Protein AF-A0A8T7I546-F1 (afdb_monomer_lite)

pLDDT: mean 81.94, std 11.46, range [42.44, 93.69]

Sequence (121 aa):
MAKPNKNVKNTVTWAQAFRDIILKAMDRGQLLPVLLFLICLALIWKMPDEKVYDFGVMILNGFKNLSLLGWGIAVLVCVLWAGHARTMRRNHSFEYQRIGGEKSKLQREQAKVPLGSSDTY

Structure (mmCIF, N/CA/C/O backbone):
data_AF-A0A8T7I546-F1
#
_entry.id   AF-A0A8T7I546-F1
#
loop_
_atom_site.group_PDB
_atom_site.id
_atom_site.type_symbol
_atom_site.label_atom_id
_atom_site.label_alt_id
_atom_site.label_comp_id
_atom_site.label_asym_id
_atom_site.label_entity_id
_atom_site.label_seq_id
_atom_site.pdbx_PDB_ins_code
_atom_site.Cartn_x
_atom_site.Cartn_y
_atom_site.Cartn_z
_atom_site.occupancy
_atom_site.B_iso_or_equiv
_atom_site.auth_seq_id
_atom_site.auth_comp_id
_atom_site.auth_asym_id
_atom_site.auth_atom_id
_atom_site.pdbx_PDB_model_num
ATOM 1 N N . MET A 1 1 ? -20.880 -17.608 -37.860 1.00 47.28 1 MET A N 1
ATOM 2 C CA . MET A 1 1 ? -20.082 -16.974 -36.786 1.00 47.28 1 MET A CA 1
ATOM 3 C C . MET A 1 1 ? -21.025 -16.156 -35.913 1.00 47.28 1 MET A C 1
ATOM 5 O O . MET A 1 1 ? -21.512 -15.126 -36.363 1.00 47.28 1 MET A O 1
ATOM 9 N N . ALA A 1 2 ? -21.391 -16.660 -34.733 1.00 46.16 2 ALA A N 1
ATOM 10 C CA . ALA A 1 2 ? -22.320 -15.970 -33.837 1.00 46.16 2 ALA A CA 1
ATOM 11 C C . ALA A 1 2 ? -21.610 -14.787 -33.155 1.00 46.16 2 ALA A C 1
ATOM 13 O O . ALA A 1 2 ? -20.539 -14.955 -32.576 1.00 46.16 2 ALA A O 1
ATOM 14 N N . LYS A 1 3 ? -22.190 -13.584 -33.257 1.00 54.00 3 LYS A N 1
ATOM 15 C CA . LYS A 1 3 ? -21.693 -12.373 -32.586 1.00 54.00 3 LYS A CA 1
ATOM 16 C C . LYS A 1 3 ? -21.877 -12.524 -31.065 1.00 54.00 3 LYS A C 1
ATOM 18 O O . LYS A 1 3 ? -22.973 -12.900 -30.649 1.00 54.00 3 LYS A O 1
ATOM 23 N N . PRO A 1 4 ? -20.866 -12.222 -30.230 1.00 55.09 4 PRO A N 1
ATOM 24 C CA . PRO A 1 4 ? -21.015 -12.311 -28.782 1.00 55.09 4 PRO A CA 1
ATOM 25 C C . PRO A 1 4 ? -22.024 -11.266 -28.285 1.00 55.09 4 PRO A C 1
ATOM 27 O O . PRO A 1 4 ? -21.923 -10.076 -28.589 1.00 55.09 4 PRO A O 1
ATOM 30 N N . ASN A 1 5 ? -23.025 -11.738 -27.541 1.00 53.91 5 ASN A N 1
ATOM 31 C CA . ASN A 1 5 ? -24.113 -10.943 -26.982 1.00 53.91 5 ASN A CA 1
ATOM 32 C C . ASN A 1 5 ? -23.590 -10.030 -25.855 1.00 53.91 5 ASN A C 1
ATOM 34 O O . ASN A 1 5 ? -23.029 -10.503 -24.869 1.00 53.91 5 ASN A O 1
ATOM 38 N N . LYS A 1 6 ? -23.771 -8.714 -26.003 1.00 58.03 6 LYS A N 1
ATOM 39 C CA . LYS A 1 6 ? -23.139 -7.661 -25.184 1.00 58.03 6 LYS A CA 1
ATOM 40 C C . LYS A 1 6 ? -23.859 -7.354 -23.856 1.00 58.03 6 LYS A C 1
ATOM 42 O O . LYS A 1 6 ? -23.608 -6.307 -23.275 1.00 58.03 6 LYS A O 1
ATOM 47 N N . ASN A 1 7 ? -24.745 -8.233 -23.379 1.00 55.44 7 ASN A N 1
ATOM 48 C CA . ASN A 1 7 ? -25.605 -7.979 -22.211 1.00 55.44 7 ASN A CA 1
ATOM 49 C C . ASN A 1 7 ? -25.713 -9.165 -21.238 1.00 55.44 7 ASN A C 1
ATOM 51 O O . ASN A 1 7 ? -26.785 -9.438 -20.702 1.00 55.44 7 ASN A O 1
ATOM 55 N N . VAL A 1 8 ? -24.615 -9.868 -20.955 1.00 60.53 8 VAL A N 1
ATOM 56 C CA . VAL A 1 8 ? -24.574 -10.713 -19.753 1.00 60.53 8 VAL A CA 1
ATOM 57 C C . VAL A 1 8 ? -24.174 -9.809 -18.592 1.00 60.53 8 VAL A C 1
ATOM 59 O O . VAL A 1 8 ? -22.996 -9.504 -18.404 1.00 60.53 8 VAL A O 1
ATOM 62 N N . LYS A 1 9 ? -25.162 -9.320 -17.831 1.00 58.44 9 LYS A N 1
ATOM 63 C CA . LYS A 1 9 ? -24.909 -8.760 -16.499 1.00 58.44 9 LYS A CA 1
ATOM 64 C C . LYS A 1 9 ? -24.339 -9.901 -15.660 1.00 58.44 9 LYS A C 1
ATOM 66 O O . LYS A 1 9 ? -25.097 -10.691 -15.111 1.00 58.44 9 LYS A O 1
ATOM 71 N N . ASN A 1 10 ? -23.015 -10.020 -15.610 1.00 63.41 10 ASN A N 1
ATOM 72 C CA . ASN A 1 10 ? -22.348 -10.919 -14.681 1.00 63.41 10 ASN A CA 1
ATOM 73 C C . ASN A 1 10 ? -22.686 -10.431 -13.272 1.00 63.41 10 ASN A C 1
ATOM 75 O O . ASN A 1 10 ? -22.083 -9.484 -12.771 1.00 63.41 10 ASN A O 1
ATOM 79 N N . THR A 1 11 ? -23.705 -11.025 -12.659 1.00 67.75 11 THR A N 1
ATOM 80 C CA . THR A 1 11 ? -24.011 -10.827 -11.247 1.00 67.75 11 THR A CA 1
ATOM 81 C C . THR A 1 11 ? -22.876 -11.468 -10.468 1.00 67.75 11 THR A C 1
ATOM 83 O O . THR A 1 11 ? -22.848 -12.684 -10.285 1.00 67.75 11 THR A O 1
ATOM 86 N N . VAL A 1 12 ? -21.891 -10.656 -10.094 1.00 74.06 12 VAL A N 1
ATOM 87 C CA . VAL A 1 12 ? -20.754 -11.115 -9.301 1.00 74.06 12 VAL A CA 1
ATOM 88 C C . VAL A 1 12 ? -21.293 -11.527 -7.940 1.00 74.06 12 VAL A C 1
ATOM 90 O O . VAL A 1 12 ? 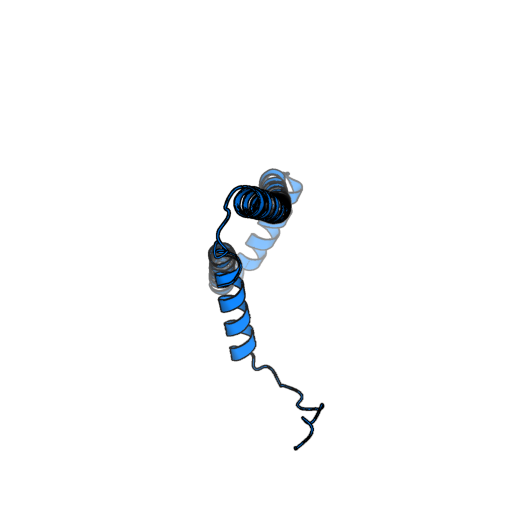-21.908 -10.724 -7.238 1.00 74.06 12 VAL A O 1
ATOM 93 N N . THR A 1 13 ? -21.105 -12.791 -7.574 1.00 88.50 13 THR A N 1
ATOM 94 C CA . THR A 1 13 ? -21.484 -13.261 -6.240 1.00 88.50 13 THR A CA 1
ATOM 95 C C . THR A 1 13 ? -20.472 -12.764 -5.207 1.00 88.50 13 THR A C 1
ATOM 97 O O . THR A 1 13 ? -19.302 -12.543 -5.522 1.00 88.50 13 THR A O 1
ATOM 100 N N . TRP A 1 14 ? -20.884 -12.628 -3.944 1.00 86.56 14 TRP A N 1
ATOM 101 C CA . TRP A 1 14 ? -19.968 -12.262 -2.852 1.00 86.56 14 TRP A CA 1
ATOM 102 C C . TRP A 1 14 ? -18.758 -13.202 -2.754 1.00 86.56 14 TRP A C 1
ATOM 104 O O . TRP A 1 14 ? -17.639 -12.756 -2.511 1.00 86.56 14 TRP A O 1
ATOM 114 N N . ALA A 1 15 ? -18.966 -14.493 -3.026 1.00 86.94 15 ALA A N 1
ATOM 115 C CA . ALA A 1 15 ? -17.896 -15.484 -3.070 1.00 86.94 15 ALA A CA 1
ATOM 116 C C . ALA A 1 15 ? -16.899 -15.224 -4.214 1.00 86.94 15 ALA A C 1
ATOM 118 O O . ALA A 1 15 ? -15.691 -15.355 -4.018 1.00 86.94 15 ALA A O 1
ATOM 119 N N . GLN A 1 16 ? -17.385 -14.821 -5.394 1.00 86.94 16 GLN A N 1
ATOM 120 C CA . GLN A 1 16 ? -16.528 -14.437 -6.520 1.00 86.94 16 GLN A CA 1
ATOM 121 C C . GLN A 1 16 ? -15.734 -13.166 -6.209 1.00 86.94 16 GLN A C 1
ATOM 123 O O . GLN A 1 16 ? -14.524 -13.151 -6.407 1.00 86.94 16 GLN A O 1
ATOM 128 N N . ALA A 1 17 ? -16.375 -12.146 -5.632 1.00 86.81 17 ALA A N 1
ATOM 129 C CA . ALA A 1 17 ? -15.697 -10.910 -5.247 1.00 86.81 17 ALA A CA 1
ATOM 130 C C . ALA A 1 17 ? -14.574 -11.162 -4.224 1.00 86.81 17 ALA A C 1
ATOM 132 O O . ALA A 1 17 ? -13.467 -10.648 -4.375 1.00 86.81 17 ALA A O 1
ATOM 133 N N . PHE A 1 18 ? -14.826 -11.995 -3.210 1.00 88.00 18 PHE A N 1
ATOM 134 C CA . PHE A 1 18 ? -13.819 -12.347 -2.208 1.00 88.00 18 PHE A CA 1
ATOM 135 C C . PHE A 1 18 ? -12.642 -13.124 -2.811 1.00 88.00 18 PHE A C 1
ATOM 137 O O . PHE A 1 18 ? -11.482 -12.793 -2.556 1.00 88.00 18 PHE A O 1
ATOM 144 N N . ARG A 1 19 ? -12.931 -14.121 -3.660 1.00 88.31 19 ARG A N 1
ATOM 145 C CA . ARG A 1 19 ? -11.904 -14.866 -4.399 1.00 88.31 19 ARG A CA 1
ATOM 146 C C . ARG A 1 19 ? -11.033 -13.922 -5.222 1.00 88.31 19 ARG A C 1
ATOM 148 O O . ARG A 1 19 ? -9.810 -14.016 -5.151 1.00 88.31 19 ARG A O 1
ATOM 155 N N . ASP A 1 20 ? -11.650 -13.013 -5.969 1.00 88.06 20 ASP A N 1
ATOM 156 C CA . ASP A 1 20 ? -10.934 -12.081 -6.835 1.00 88.06 20 ASP A CA 1
ATOM 157 C C . ASP A 1 20 ? -10.042 -11.135 -6.027 1.00 88.06 20 ASP A C 1
ATOM 159 O O . ASP A 1 20 ? -8.909 -10.883 -6.431 1.00 88.06 20 ASP A O 1
ATOM 163 N N . ILE A 1 21 ? -10.495 -10.663 -4.860 1.00 86.56 21 ILE A N 1
ATOM 164 C CA . ILE A 1 21 ? -9.681 -9.841 -3.953 1.00 86.56 21 ILE A CA 1
ATOM 165 C C . ILE A 1 21 ? -8.446 -10.613 -3.478 1.00 86.56 21 ILE A C 1
ATOM 167 O O . ILE A 1 21 ? -7.341 -10.073 -3.544 1.00 86.56 21 ILE A O 1
ATOM 171 N N . ILE A 1 22 ? -8.604 -11.868 -3.042 1.00 88.56 22 ILE A N 1
ATOM 172 C CA . ILE A 1 22 ? -7.476 -12.689 -2.576 1.00 88.56 22 ILE A CA 1
ATOM 173 C C . ILE A 1 22 ? -6.496 -12.975 -3.711 1.00 88.56 22 ILE A C 1
ATOM 175 O O . ILE A 1 22 ? -5.292 -12.786 -3.533 1.00 88.56 22 ILE A O 1
ATOM 179 N N . LEU A 1 23 ? -6.990 -13.391 -4.880 1.00 88.56 23 LEU A N 1
ATOM 180 C CA . LEU A 1 23 ? -6.139 -13.660 -6.039 1.00 88.56 23 LEU A CA 1
ATOM 181 C C . LEU A 1 23 ? -5.373 -12.400 -6.455 1.00 88.56 23 LEU A C 1
ATOM 183 O O . LEU A 1 23 ? -4.152 -12.430 -6.578 1.00 88.56 23 LEU A O 1
ATOM 187 N N . LYS A 1 24 ? -6.057 -11.253 -6.550 1.00 87.19 24 LYS A N 1
ATOM 188 C CA . LYS A 1 24 ? -5.419 -9.970 -6.881 1.00 87.19 24 LYS A CA 1
ATOM 189 C C . LYS A 1 24 ? -4.385 -9.551 -5.839 1.00 87.19 24 LYS A C 1
ATOM 191 O O . LYS A 1 24 ? -3.356 -8.978 -6.198 1.00 87.19 24 LYS A O 1
ATOM 196 N N . ALA A 1 25 ? -4.670 -9.779 -4.558 1.00 85.06 25 ALA A N 1
ATOM 197 C CA . ALA A 1 25 ? -3.753 -9.465 -3.471 1.00 85.06 25 ALA A CA 1
ATOM 198 C C . ALA A 1 25 ? -2.506 -10.352 -3.532 1.00 85.06 25 ALA A C 1
ATOM 200 O O . ALA A 1 25 ? -1.401 -9.857 -3.325 1.00 85.06 25 ALA A O 1
ATOM 201 N N . MET A 1 26 ? -2.660 -11.629 -3.876 1.00 85.56 26 MET A N 1
ATOM 202 C CA . MET A 1 26 ? -1.552 -12.563 -4.056 1.00 85.56 26 MET A CA 1
ATOM 203 C C . MET A 1 26 ? -0.677 -12.182 -5.257 1.00 85.56 26 MET A C 1
ATOM 205 O O . MET A 1 26 ? 0.525 -11.999 -5.080 1.00 85.56 26 MET A O 1
ATOM 209 N N . ASP A 1 27 ? -1.276 -11.913 -6.423 1.00 84.19 27 ASP A N 1
ATOM 210 C CA . ASP A 1 27 ? -0.557 -11.479 -7.635 1.00 84.19 27 ASP A CA 1
ATOM 211 C C . ASP A 1 27 ? 0.248 -10.188 -7.420 1.00 84.19 27 ASP A C 1
ATOM 213 O O . ASP A 1 27 ? 1.280 -9.953 -8.048 1.00 84.19 27 ASP A O 1
ATOM 217 N N . ARG A 1 28 ? -0.233 -9.310 -6.532 1.00 79.31 28 ARG A N 1
ATOM 218 C CA . ARG A 1 28 ? 0.409 -8.025 -6.218 1.00 79.31 28 ARG A CA 1
ATOM 219 C C . ARG A 1 28 ? 1.356 -8.078 -5.020 1.00 79.31 28 ARG A C 1
ATOM 221 O O . ARG A 1 28 ? 1.940 -7.044 -4.694 1.00 79.31 28 ARG A O 1
ATOM 228 N N . GLY A 1 29 ? 1.493 -9.225 -4.351 1.00 81.38 29 GLY A N 1
ATOM 229 C CA . GLY A 1 29 ? 2.267 -9.351 -3.109 1.00 81.38 29 GLY A CA 1
ATOM 230 C C . GLY A 1 29 ? 1.665 -8.586 -1.919 1.00 81.38 29 GLY A C 1
ATOM 231 O O . GLY A 1 29 ? 2.365 -8.259 -0.968 1.00 81.38 29 GLY A O 1
ATOM 232 N N . GLN A 1 30 ? 0.370 -8.273 -1.971 1.00 86.00 30 GLN A N 1
ATOM 233 C CA . GLN A 1 30 ? -0.399 -7.559 -0.943 1.00 86.00 30 GLN A CA 1
ATOM 234 C C . GLN A 1 30 ? -1.160 -8.507 0.000 1.00 86.00 30 GLN A C 1
ATOM 236 O O . GLN A 1 30 ? -1.983 -8.055 0.794 1.00 86.00 30 GLN A O 1
ATOM 241 N N . LEU A 1 31 ? -0.885 -9.814 -0.061 1.00 87.00 31 LEU A N 1
ATOM 242 C CA . LEU A 1 31 ? -1.570 -10.820 0.751 1.00 87.00 31 LEU A CA 1
ATOM 243 C C . LEU A 1 31 ? -1.391 -10.580 2.259 1.00 87.00 31 LEU A C 1
ATOM 245 O O . LEU A 1 31 ? -2.359 -10.666 3.007 1.00 87.00 31 LEU A O 1
ATOM 249 N N . LEU A 1 32 ? -0.177 -10.230 2.698 1.00 85.56 32 LEU A N 1
ATOM 250 C CA . LEU A 1 32 ? 0.127 -9.979 4.113 1.00 85.56 32 LEU A CA 1
ATOM 251 C C . LEU A 1 32 ? -0.682 -8.800 4.696 1.00 85.56 32 LEU A C 1
ATOM 253 O O . LEU A 1 32 ? -1.334 -8.998 5.720 1.00 85.56 32 LEU A O 1
ATOM 257 N N . PRO A 1 33 ? -0.729 -7.610 4.057 1.00 85.69 33 PRO A N 1
ATOM 258 C CA . PRO A 1 33 ? -1.628 -6.533 4.475 1.00 85.69 33 PRO A CA 1
ATOM 259 C C . PRO A 1 33 ? -3.104 -6.940 4.561 1.00 85.69 33 PRO A C 1
ATOM 261 O O . PRO A 1 33 ? -3.784 -6.572 5.517 1.00 85.69 33 PRO A O 1
ATOM 264 N N . VAL A 1 34 ? -3.605 -7.707 3.586 1.00 87.31 34 VAL A N 1
ATOM 265 C CA . VAL A 1 34 ? -5.002 -8.176 3.581 1.00 87.31 34 VAL A CA 1
ATOM 266 C C . VAL A 1 34 ? -5.263 -9.129 4.746 1.00 87.31 34 VAL A C 1
ATOM 268 O O . VAL A 1 34 ? -6.278 -9.002 5.425 1.00 87.31 34 VAL A O 1
ATOM 271 N N . LEU A 1 35 ? -4.337 -10.047 5.022 1.00 89.44 35 LEU A N 1
ATOM 272 C CA . LEU A 1 35 ? -4.438 -10.968 6.151 1.00 89.44 35 LEU A CA 1
ATOM 273 C C . LEU A 1 35 ? -4.444 -10.219 7.489 1.00 89.44 35 LEU A C 1
ATOM 275 O O . LEU A 1 35 ? -5.293 -10.488 8.335 1.00 89.44 35 LEU A O 1
ATOM 279 N N . LEU A 1 36 ? -3.543 -9.246 7.659 1.00 89.31 36 LEU A N 1
ATOM 280 C CA . LEU A 1 36 ? -3.496 -8.404 8.854 1.00 89.31 36 LEU A CA 1
ATOM 281 C C . LEU A 1 36 ? -4.833 -7.682 9.069 1.00 89.31 36 LEU A C 1
ATOM 283 O O . LEU A 1 36 ? -5.370 -7.690 10.173 1.00 89.31 36 LEU A O 1
ATOM 287 N N . PHE A 1 37 ? -5.406 -7.124 8.001 1.00 89.06 37 PHE A N 1
ATOM 288 C CA . PHE A 1 37 ? -6.708 -6.466 8.046 1.00 89.06 37 PHE A CA 1
ATOM 289 C C . PHE A 1 37 ? -7.842 -7.418 8.464 1.00 89.06 37 PHE A C 1
ATOM 291 O O . PHE A 1 37 ? -8.658 -7.063 9.315 1.00 89.06 37 PHE A O 1
ATOM 298 N N . LEU A 1 38 ? -7.876 -8.642 7.925 1.00 90.88 38 LEU A N 1
ATOM 299 C CA . LEU A 1 38 ? -8.868 -9.654 8.306 1.00 90.88 38 LEU A CA 1
ATOM 300 C C . LEU A 1 38 ? -8.729 -10.082 9.773 1.00 90.88 38 LEU A C 1
ATOM 302 O O . LEU A 1 38 ? -9.739 -10.253 10.453 1.00 90.88 38 LEU A O 1
ATOM 306 N N . ILE A 1 39 ? -7.499 -10.209 10.279 1.00 92.38 39 ILE A N 1
ATOM 307 C CA . ILE A 1 39 ? -7.243 -10.498 11.696 1.00 92.38 39 ILE A CA 1
ATOM 308 C C . ILE A 1 39 ? -7.762 -9.354 12.572 1.00 92.38 39 ILE A C 1
ATOM 310 O O . ILE A 1 39 ? -8.468 -9.611 13.544 1.00 92.38 39 ILE A O 1
ATOM 314 N N . CYS A 1 40 ? -7.478 -8.096 12.219 1.00 89.69 40 CYS A N 1
ATOM 315 C CA . CYS A 1 40 ? -8.004 -6.939 12.946 1.00 89.69 40 CYS A CA 1
ATOM 316 C C . CYS A 1 40 ? -9.540 -6.938 12.985 1.00 89.69 40 CYS A C 1
ATOM 318 O O . CYS A 1 40 ? -10.116 -6.748 14.054 1.00 89.69 40 CYS A O 1
ATOM 320 N N . LEU A 1 41 ? -10.206 -7.208 11.857 1.00 90.38 41 LEU A N 1
ATOM 321 C CA . LEU A 1 41 ? -11.667 -7.330 11.810 1.00 90.38 41 LEU A CA 1
ATOM 322 C C . LEU A 1 41 ? -12.186 -8.466 12.697 1.00 90.38 41 LEU A C 1
ATOM 324 O O . LEU A 1 41 ? -13.163 -8.274 13.415 1.00 90.38 41 LEU A O 1
ATOM 328 N N . ALA A 1 42 ? -11.527 -9.625 12.688 1.00 91.75 42 ALA A N 1
ATOM 329 C CA . ALA A 1 42 ? -11.907 -10.754 13.533 1.00 91.75 42 ALA A CA 1
ATOM 330 C C . ALA A 1 42 ? -11.762 -10.434 15.031 1.00 91.75 42 ALA A C 1
ATOM 332 O O . ALA A 1 42 ? -12.613 -10.824 15.828 1.00 91.75 42 ALA A O 1
ATOM 333 N N . LEU A 1 43 ? -10.715 -9.697 15.419 1.00 90.12 43 LEU A N 1
ATOM 334 C CA . LEU A 1 43 ? -10.518 -9.247 16.800 1.00 90.12 43 LEU A CA 1
ATOM 335 C C . LEU A 1 43 ? -11.587 -8.241 17.235 1.00 90.12 43 LEU A C 1
ATOM 337 O O . LEU A 1 43 ? -12.095 -8.353 18.346 1.00 90.12 43 LEU A O 1
ATOM 341 N N . ILE A 1 44 ? -11.952 -7.299 16.359 1.00 87.25 44 ILE A N 1
ATOM 342 C CA . ILE A 1 44 ? -13.034 -6.339 16.622 1.00 87.25 44 ILE A CA 1
ATOM 343 C C . ILE A 1 44 ? -14.367 -7.075 16.757 1.00 87.25 44 ILE A C 1
ATOM 345 O O . ILE A 1 44 ? -15.118 -6.812 17.687 1.00 87.25 44 ILE A O 1
ATOM 349 N N . TRP A 1 45 ? -14.645 -8.039 15.877 1.00 88.94 45 TRP A N 1
ATOM 350 C CA . TRP A 1 45 ? -15.883 -8.814 15.935 1.00 88.94 45 TRP A CA 1
ATOM 351 C C . TRP A 1 45 ? -15.971 -9.694 17.192 1.00 88.94 45 TRP A C 1
ATOM 353 O O . TRP A 1 45 ? -17.053 -9.925 17.719 1.00 88.94 45 TRP A O 1
ATOM 363 N N . LYS A 1 46 ? -14.835 -10.163 17.714 1.00 90.31 46 LYS A N 1
ATOM 364 C CA . LYS A 1 46 ? -14.780 -10.947 18.956 1.00 90.31 46 LYS A CA 1
ATOM 365 C C . LYS A 1 46 ? -14.783 -10.082 20.229 1.00 90.31 46 LYS A C 1
ATOM 367 O O . LYS A 1 46 ? -14.758 -10.629 21.331 1.00 90.31 46 LYS A O 1
ATOM 372 N N . MET A 1 47 ? -14.778 -8.755 20.104 1.00 88.00 47 MET A N 1
ATOM 373 C CA . MET A 1 47 ? -14.731 -7.844 21.246 1.00 88.00 47 MET A CA 1
ATOM 374 C C . MET A 1 47 ? -16.077 -7.828 21.996 1.00 88.00 47 MET A C 1
ATOM 376 O O . MET A 1 47 ? -17.119 -7.799 21.347 1.00 88.00 47 MET A O 1
ATOM 380 N N . PRO A 1 48 ? -16.084 -7.821 23.344 1.00 88.75 48 PRO A N 1
ATOM 381 C CA . PRO A 1 48 ? -17.312 -7.641 24.117 1.00 88.75 48 PRO A CA 1
ATOM 382 C C . PRO A 1 48 ? -17.898 -6.243 23.899 1.00 88.75 48 PRO A C 1
ATOM 384 O O . PRO A 1 48 ? -17.140 -5.269 23.887 1.00 88.75 48 PRO A O 1
ATOM 387 N N . ASP A 1 49 ? -19.226 -6.131 23.822 1.00 84.38 49 ASP A N 1
ATOM 388 C CA . ASP A 1 49 ? -19.934 -4.867 23.548 1.00 84.38 49 ASP A CA 1
ATOM 389 C C . ASP A 1 49 ? -19.541 -3.742 24.518 1.00 84.38 49 ASP A C 1
ATOM 391 O O . ASP A 1 49 ? -19.334 -2.597 24.114 1.00 84.38 49 ASP A O 1
ATOM 395 N N . GLU A 1 50 ? -19.328 -4.085 25.790 1.00 84.75 50 GLU A N 1
ATOM 396 C CA . GLU A 1 50 ? -18.919 -3.148 26.843 1.00 84.75 50 GLU A CA 1
ATOM 397 C C . GLU A 1 50 ? -17.555 -2.489 26.578 1.00 84.75 50 GLU A C 1
ATOM 399 O O . GLU A 1 50 ? -17.273 -1.405 27.080 1.00 84.75 50 GLU A O 1
ATOM 404 N N . LYS A 1 51 ? -16.695 -3.127 25.776 1.00 84.81 51 LYS A N 1
ATOM 405 C CA . LYS A 1 51 ? -15.336 -2.657 25.467 1.00 84.81 51 LYS A CA 1
ATOM 406 C C . LYS A 1 51 ? -15.226 -1.932 24.133 1.00 84.81 51 LYS A C 1
ATOM 408 O O . LYS A 1 51 ? -14.218 -1.268 23.894 1.00 84.81 51 LYS A O 1
ATOM 413 N N . VAL A 1 52 ? -16.255 -2.001 23.290 1.00 84.06 52 VAL A N 1
ATOM 414 C CA . VAL A 1 52 ? -16.261 -1.331 21.982 1.00 84.06 52 VAL A CA 1
ATOM 415 C C . VAL A 1 52 ? -16.248 0.190 22.152 1.00 84.06 52 VAL A C 1
ATOM 417 O O . VAL A 1 52 ? -15.504 0.887 21.458 1.00 84.06 52 VAL A O 1
ATOM 420 N N . TYR A 1 53 ? -17.022 0.708 23.110 1.00 86.62 53 TYR A N 1
ATOM 421 C CA . TYR A 1 53 ? -17.053 2.141 23.406 1.00 86.62 53 TYR A CA 1
ATOM 422 C C . TYR A 1 53 ? -15.706 2.639 23.952 1.00 86.62 53 TYR A C 1
ATOM 424 O O . TYR A 1 53 ? -15.145 3.603 23.425 1.00 86.62 53 TYR A O 1
ATOM 432 N N . ASP A 1 54 ? -15.143 1.928 24.936 1.00 88.12 54 ASP A N 1
ATOM 433 C CA . ASP A 1 54 ? -13.827 2.228 25.515 1.00 88.12 54 ASP A CA 1
ATOM 434 C C . ASP A 1 54 ? -12.728 2.253 24.441 1.00 88.12 54 ASP A C 1
ATOM 436 O O . ASP A 1 54 ? -11.879 3.147 24.428 1.00 88.12 54 ASP A O 1
ATOM 440 N N . PHE A 1 55 ? -12.767 1.308 23.496 1.00 86.56 55 PHE A N 1
ATOM 441 C CA . PHE A 1 55 ? -11.822 1.239 22.383 1.00 86.56 55 PHE A CA 1
ATOM 442 C C . PHE A 1 55 ? -11.912 2.466 21.463 1.00 86.56 55 PHE A C 1
ATOM 444 O O . PHE A 1 55 ? -10.885 3.061 21.123 1.00 86.56 55 PHE A O 1
ATOM 451 N N . GLY A 1 56 ? -13.125 2.896 21.103 1.00 84.81 56 GLY A N 1
ATOM 452 C CA . GLY A 1 56 ? -13.335 4.099 20.294 1.00 84.81 56 GLY A CA 1
ATOM 453 C C . GLY A 1 56 ? -12.818 5.366 20.982 1.00 84.81 56 GLY A C 1
ATOM 454 O O . GLY A 1 56 ? -12.103 6.166 20.371 1.00 84.81 56 GLY A O 1
ATOM 455 N N . VAL A 1 57 ? -13.103 5.517 22.279 1.00 88.88 57 VAL A N 1
ATOM 456 C CA . VAL A 1 57 ? -12.610 6.640 23.091 1.00 88.88 57 VAL A CA 1
ATOM 457 C C . VAL A 1 57 ? -11.084 6.607 23.213 1.00 88.88 57 VAL A C 1
ATOM 459 O O . VAL A 1 57 ? -10.440 7.653 23.114 1.00 88.88 57 VAL A O 1
ATOM 462 N N . MET A 1 58 ? -10.481 5.424 23.367 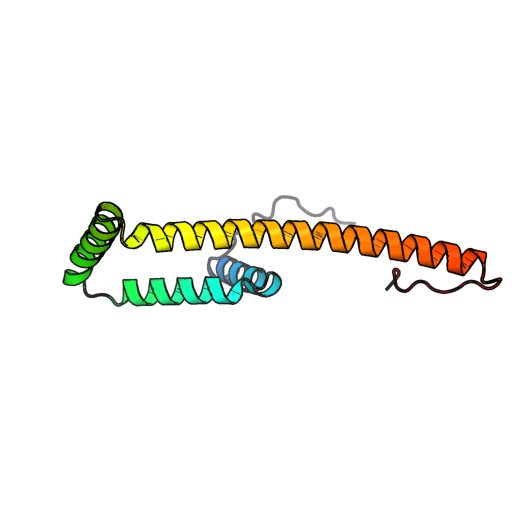1.00 87.19 58 MET A N 1
ATOM 463 C CA . MET A 1 58 ? -9.026 5.263 23.425 1.00 87.19 58 MET A CA 1
ATOM 464 C C . MET A 1 58 ? -8.349 5.711 22.125 1.00 87.19 58 MET A C 1
ATOM 466 O O . MET A 1 58 ? -7.338 6.413 22.177 1.00 87.19 58 MET A O 1
ATOM 470 N N . ILE A 1 59 ? -8.919 5.368 20.965 1.00 85.69 59 ILE A N 1
ATOM 471 C CA . ILE A 1 59 ? -8.415 5.826 19.662 1.00 85.69 59 ILE A CA 1
ATOM 472 C C . ILE A 1 59 ? -8.486 7.353 19.568 1.00 85.69 59 ILE A C 1
ATOM 474 O O . ILE A 1 59 ? -7.487 7.997 19.247 1.00 85.69 59 ILE A O 1
ATOM 478 N N . LEU A 1 60 ? -9.640 7.949 19.885 1.00 86.00 60 LEU A N 1
ATOM 479 C CA . LEU A 1 60 ? -9.820 9.403 19.828 1.00 86.00 60 LEU A CA 1
ATOM 480 C C . LEU A 1 60 ? -8.854 10.138 20.765 1.00 86.00 60 LEU A C 1
ATOM 482 O O . LEU A 1 60 ? -8.216 11.113 20.363 1.00 86.00 60 LEU A O 1
ATOM 486 N N . ASN A 1 61 ? -8.684 9.638 21.990 1.00 87.19 61 ASN A N 1
ATOM 487 C CA . ASN A 1 61 ? -7.720 10.186 22.940 1.00 87.19 61 ASN A CA 1
ATOM 488 C C . ASN A 1 61 ? -6.273 10.023 22.457 1.00 87.19 61 ASN A C 1
ATOM 490 O O . ASN A 1 61 ? -5.465 10.931 22.646 1.00 87.19 61 ASN A O 1
ATOM 494 N N . GLY A 1 62 ? -5.937 8.915 21.795 1.00 82.38 62 GLY A N 1
ATOM 495 C CA . GLY A 1 62 ? -4.610 8.710 21.216 1.00 82.38 62 GLY A CA 1
ATOM 496 C C . GLY A 1 62 ? -4.288 9.686 20.078 1.00 82.38 62 GLY A C 1
ATOM 497 O O . GLY A 1 62 ? -3.147 10.132 19.957 1.00 82.38 62 GLY A O 1
ATOM 498 N N . PHE A 1 63 ? -5.285 10.084 19.278 1.00 81.31 63 PHE A N 1
ATOM 499 C CA . PHE A 1 63 ? -5.120 11.152 18.286 1.00 81.31 63 PHE A CA 1
ATOM 500 C C . PHE A 1 63 ? -5.008 12.530 18.944 1.00 81.31 63 PHE A C 1
ATOM 502 O O . PHE A 1 63 ? -4.138 13.312 18.564 1.00 81.31 63 PHE A O 1
ATOM 509 N N . LYS A 1 64 ? -5.828 12.810 19.966 1.00 85.62 64 LYS A N 1
ATOM 510 C CA . LYS A 1 64 ? -5.789 14.073 20.722 1.00 85.62 64 LYS A CA 1
ATOM 511 C C . LYS A 1 64 ? -4.438 14.299 21.408 1.00 85.62 64 LYS A C 1
ATOM 513 O O . LYS A 1 64 ? -3.911 15.404 21.370 1.00 85.62 64 LYS A O 1
ATOM 518 N N . ASN A 1 65 ? -3.870 13.253 22.002 1.00 85.62 65 ASN A N 1
ATOM 519 C CA . ASN A 1 65 ? -2.595 13.312 22.719 1.00 85.62 65 ASN A CA 1
ATOM 520 C C . ASN A 1 65 ? -1.374 13.133 21.800 1.00 85.62 65 ASN A C 1
ATOM 522 O O . ASN A 1 65 ? -0.259 13.002 22.297 1.00 85.62 65 ASN A O 1
ATOM 526 N N . LEU A 1 66 ? -1.574 13.078 20.475 1.00 81.88 66 LEU A N 1
ATOM 527 C CA . LEU A 1 66 ? -0.543 12.840 19.455 1.00 81.88 66 LEU A CA 1
ATOM 528 C C . LEU A 1 66 ? 0.238 11.520 19.609 1.00 81.88 66 LEU A C 1
ATOM 530 O O . LEU A 1 66 ? 1.144 11.257 18.820 1.00 81.88 66 LEU A O 1
ATOM 534 N N . SER A 1 67 ? -0.127 10.638 20.544 1.00 81.50 67 SER A N 1
ATOM 535 C CA . SER A 1 67 ? 0.543 9.344 20.723 1.00 81.50 67 SER A CA 1
ATOM 536 C C . SER A 1 67 ? 0.338 8.418 19.519 1.00 81.50 67 SER A C 1
ATOM 538 O O . SER A 1 67 ? 1.203 7.602 19.204 1.00 81.50 67 SER A O 1
ATOM 540 N N . LEU A 1 68 ? -0.774 8.585 18.792 1.00 82.25 68 LEU A N 1
ATOM 541 C CA . LEU A 1 68 ? -1.062 7.878 17.541 1.00 82.25 68 LEU A CA 1
ATOM 542 C C . LEU A 1 68 ? -0.531 8.594 16.290 1.00 82.25 68 LEU A C 1
ATOM 544 O O . LEU A 1 68 ? -0.549 8.011 15.205 1.00 82.25 68 LEU A O 1
ATOM 548 N N . LEU A 1 69 ? -0.014 9.823 16.414 1.00 85.44 69 LEU A N 1
ATOM 549 C CA . LEU A 1 69 ? 0.505 10.587 15.275 1.00 85.44 69 LEU A CA 1
ATOM 550 C C . LEU A 1 69 ? 1.675 9.854 14.603 1.00 85.44 69 LEU A C 1
ATOM 552 O O . LEU A 1 69 ? 1.721 9.768 13.378 1.00 85.44 69 LEU A O 1
ATOM 556 N N . GLY A 1 70 ? 2.581 9.273 15.399 1.00 85.56 70 GLY A N 1
ATOM 557 C CA . GLY A 1 70 ? 3.718 8.500 14.888 1.00 85.56 70 GLY A CA 1
ATOM 558 C C . GLY A 1 70 ? 3.282 7.301 14.042 1.00 85.56 70 GLY A C 1
ATOM 559 O O . GLY A 1 70 ? 3.835 7.068 12.969 1.00 85.56 70 GLY A O 1
ATOM 560 N N . TRP A 1 71 ? 2.229 6.599 14.466 1.00 86.75 71 TRP A N 1
ATOM 561 C CA . TRP A 1 71 ? 1.637 5.501 13.700 1.00 86.75 71 TRP A CA 1
ATOM 562 C C . TRP A 1 71 ? 0.981 5.991 12.405 1.00 86.75 71 TRP A C 1
ATOM 564 O O . TRP A 1 71 ? 1.163 5.375 11.356 1.00 86.75 71 TRP A O 1
ATOM 574 N N . GLY A 1 72 ? 0.280 7.128 12.447 1.00 86.94 72 GLY A N 1
ATOM 575 C CA . GLY A 1 72 ? -0.290 7.755 11.252 1.00 86.94 72 GLY A CA 1
ATOM 576 C C . GLY A 1 72 ? 0.778 8.149 10.226 1.00 86.94 72 GLY A C 1
ATOM 577 O O . GLY A 1 72 ? 0.652 7.831 9.043 1.00 86.94 72 GLY A O 1
ATOM 578 N N . ILE A 1 73 ? 1.869 8.771 10.683 1.00 89.88 73 ILE A N 1
ATOM 579 C CA . ILE A 1 73 ? 3.015 9.125 9.835 1.00 89.88 73 ILE A CA 1
ATOM 580 C C . ILE A 1 73 ? 3.671 7.864 9.267 1.00 89.88 73 ILE A C 1
ATOM 582 O O . ILE A 1 73 ? 3.969 7.827 8.077 1.00 89.88 73 ILE A O 1
ATOM 586 N N . ALA A 1 74 ? 3.848 6.812 10.069 1.00 88.69 74 ALA A N 1
ATOM 587 C CA . ALA A 1 74 ? 4.417 5.552 9.599 1.00 88.69 74 ALA A CA 1
ATOM 588 C C . ALA A 1 74 ? 3.581 4.930 8.468 1.00 88.69 74 ALA A C 1
ATOM 590 O O . ALA A 1 74 ? 4.133 4.525 7.445 1.00 88.69 74 ALA A O 1
ATOM 591 N N . VAL A 1 75 ? 2.249 4.916 8.599 1.00 88.88 75 VAL A N 1
ATOM 592 C CA . VAL A 1 75 ? 1.346 4.454 7.531 1.00 88.88 75 VAL A CA 1
ATOM 593 C C . VAL A 1 75 ? 1.515 5.302 6.271 1.00 88.88 75 VAL A C 1
ATOM 595 O O . VAL A 1 75 ? 1.647 4.754 5.175 1.00 88.88 75 VAL A O 1
ATOM 598 N N . LEU A 1 76 ? 1.565 6.627 6.414 1.00 91.50 76 LEU A N 1
ATOM 599 C CA . LEU A 1 76 ? 1.751 7.543 5.291 1.00 91.50 76 LEU A CA 1
ATOM 600 C C . LEU A 1 76 ? 3.093 7.309 4.579 1.00 91.50 76 LEU A C 1
ATOM 602 O O . LEU A 1 76 ? 3.123 7.202 3.353 1.00 91.50 76 LEU A O 1
ATOM 606 N N . VAL A 1 77 ? 4.183 7.144 5.332 1.00 93.69 77 VAL A N 1
ATOM 607 C CA . VAL A 1 77 ? 5.510 6.812 4.795 1.00 93.69 77 VAL A CA 1
ATOM 608 C C . VAL A 1 77 ? 5.478 5.478 4.051 1.00 93.69 77 VAL A C 1
ATOM 610 O O . VAL A 1 77 ? 5.971 5.404 2.928 1.00 93.69 77 VAL A O 1
ATOM 613 N N . CYS A 1 78 ? 4.846 4.442 4.609 1.00 88.75 78 CYS A N 1
ATOM 614 C CA . CYS A 1 78 ? 4.696 3.146 3.944 1.00 88.75 78 CYS A CA 1
ATOM 615 C C . CYS A 1 78 ? 3.938 3.254 2.613 1.00 88.75 78 CYS A C 1
ATOM 617 O O . CYS A 1 78 ? 4.346 2.645 1.622 1.00 88.75 78 CYS A O 1
ATOM 619 N N . VAL A 1 79 ? 2.857 4.040 2.560 1.00 88.75 79 VAL A N 1
ATOM 620 C CA . VAL A 1 79 ? 2.073 4.255 1.331 1.00 88.75 79 VAL A CA 1
ATOM 621 C C . VAL A 1 79 ? 2.893 5.000 0.279 1.00 88.75 79 VAL A C 1
ATOM 623 O O . VAL A 1 79 ? 2.951 4.563 -0.875 1.00 88.75 79 VAL A O 1
ATOM 626 N N . LEU A 1 80 ? 3.563 6.088 0.669 1.00 92.25 80 LEU A N 1
ATOM 627 C CA . LEU A 1 80 ? 4.436 6.848 -0.228 1.00 92.25 80 LEU A CA 1
ATOM 628 C C . LEU A 1 80 ? 5.580 5.979 -0.755 1.00 92.25 80 LEU A C 1
ATOM 630 O O . LEU A 1 80 ? 5.854 5.979 -1.955 1.00 92.25 80 LEU A O 1
ATOM 634 N N . TRP A 1 81 ? 6.200 5.184 0.115 1.00 92.50 81 TRP A N 1
ATOM 635 C CA . TRP A 1 81 ? 7.273 4.273 -0.259 1.00 92.50 81 TRP A CA 1
ATOM 636 C C . TRP A 1 81 ? 6.791 3.174 -1.209 1.00 92.50 81 TRP A C 1
ATOM 638 O O . TRP A 1 81 ? 7.443 2.907 -2.217 1.00 92.50 81 TRP A O 1
ATOM 648 N N . ALA A 1 82 ? 5.622 2.579 -0.962 1.00 86.69 82 ALA A N 1
ATOM 649 C CA . ALA A 1 82 ? 5.034 1.593 -1.865 1.00 86.69 82 ALA A CA 1
ATOM 650 C C . ALA A 1 82 ? 4.747 2.191 -3.256 1.00 86.69 82 ALA A C 1
ATOM 652 O O . ALA A 1 82 ? 5.010 1.546 -4.277 1.00 86.69 82 ALA A O 1
ATOM 653 N N . GLY A 1 83 ? 4.253 3.434 -3.306 1.00 87.88 83 GLY A N 1
ATOM 654 C CA . GLY A 1 83 ? 4.081 4.192 -4.546 1.00 87.88 83 GLY A CA 1
ATOM 655 C C . GLY A 1 83 ? 5.409 4.430 -5.266 1.00 87.88 83 GLY A C 1
ATOM 656 O O . GLY A 1 83 ? 5.538 4.113 -6.450 1.00 87.88 83 GLY A O 1
ATOM 657 N N . HIS A 1 84 ? 6.422 4.897 -4.539 1.00 91.75 84 HIS A N 1
ATOM 658 C CA . HIS A 1 84 ? 7.764 5.124 -5.067 1.00 91.75 84 HIS A CA 1
ATOM 659 C C . HIS A 1 84 ? 8.393 3.836 -5.621 1.00 91.75 84 HIS A C 1
ATOM 661 O O . HIS A 1 84 ? 8.834 3.802 -6.768 1.00 91.75 84 HIS A O 1
ATOM 667 N N . ALA A 1 85 ? 8.345 2.738 -4.864 1.00 87.50 85 ALA A N 1
ATOM 668 C CA . ALA A 1 85 ? 8.849 1.433 -5.282 1.00 87.50 85 ALA A CA 1
ATOM 669 C C . ALA A 1 85 ? 8.126 0.896 -6.527 1.00 87.50 85 ALA A C 1
ATOM 671 O O . ALA A 1 85 ? 8.722 0.195 -7.349 1.00 87.50 85 ALA A O 1
ATOM 672 N N . ARG A 1 86 ? 6.836 1.211 -6.694 1.00 85.50 86 ARG A N 1
ATOM 673 C CA . ARG A 1 86 ? 6.087 0.870 -7.909 1.00 85.50 86 ARG A CA 1
ATOM 674 C C . ARG A 1 86 ? 6.566 1.679 -9.112 1.00 85.50 86 ARG A C 1
ATOM 676 O O . ARG A 1 86 ? 6.750 1.097 -10.179 1.00 85.50 86 ARG A O 1
ATOM 683 N N . THR A 1 87 ? 6.765 2.985 -8.959 1.00 89.12 87 THR A N 1
ATOM 684 C CA . THR A 1 87 ? 7.293 3.847 -10.028 1.00 89.12 87 THR A CA 1
ATOM 685 C C . THR A 1 87 ? 8.705 3.426 -10.424 1.00 89.12 87 THR A C 1
ATOM 687 O O . THR A 1 87 ? 8.975 3.224 -11.605 1.00 89.12 87 THR A O 1
ATOM 690 N N . MET A 1 88 ? 9.571 3.181 -9.439 1.00 89.69 88 MET A N 1
ATOM 691 C CA . MET A 1 88 ? 10.940 2.716 -9.645 1.00 89.69 88 MET A CA 1
ATOM 692 C C . MET A 1 88 ? 10.974 1.394 -10.424 1.00 89.69 88 MET A C 1
ATOM 694 O O . MET A 1 88 ? 11.678 1.295 -11.425 1.00 89.69 88 MET A O 1
ATOM 698 N N . ARG A 1 89 ? 10.137 0.410 -10.056 1.00 88.12 89 ARG A N 1
ATOM 699 C CA . ARG A 1 89 ? 10.010 -0.850 -10.811 1.00 88.12 89 ARG A CA 1
ATOM 700 C C . ARG A 1 89 ? 9.626 -0.629 -12.275 1.00 88.12 89 ARG A C 1
ATOM 702 O O . ARG A 1 89 ? 10.228 -1.246 -13.144 1.00 88.12 89 ARG A O 1
ATOM 709 N N . ARG A 1 90 ? 8.670 0.263 -12.564 1.00 87.38 90 ARG A N 1
ATOM 710 C CA . ARG A 1 90 ? 8.257 0.557 -13.951 1.00 87.38 90 ARG A CA 1
ATOM 711 C C . ARG A 1 90 ? 9.385 1.190 -14.758 1.00 87.38 90 ARG A C 1
ATOM 713 O O . ARG A 1 90 ? 9.613 0.765 -15.885 1.00 87.38 90 ARG A O 1
ATOM 720 N N .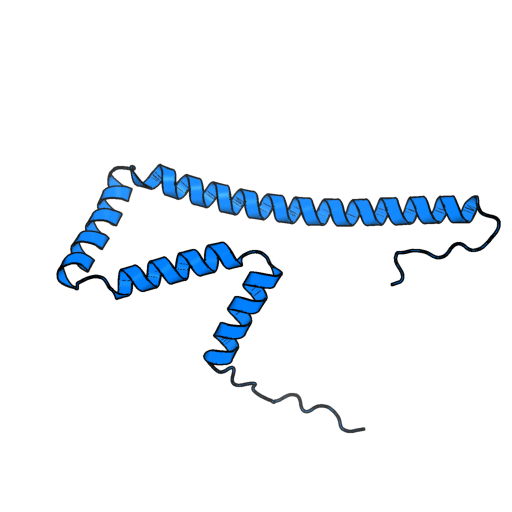 ASN A 1 91 ? 10.088 2.157 -14.175 1.00 90.00 91 ASN A N 1
ATOM 721 C CA . ASN A 1 91 ? 11.190 2.843 -14.845 1.00 90.00 91 ASN A CA 1
ATOM 722 C C . ASN A 1 91 ? 12.353 1.885 -15.118 1.00 90.00 91 ASN A C 1
ATOM 724 O O . ASN A 1 91 ? 12.869 1.866 -16.230 1.00 90.00 91 ASN A O 1
ATOM 728 N N . HIS A 1 92 ? 12.713 1.036 -14.150 1.00 89.06 92 HIS A N 1
ATOM 729 C CA . HIS A 1 92 ? 13.737 0.016 -14.368 1.00 89.06 92 HIS A CA 1
ATOM 730 C C . HIS A 1 92 ? 13.337 -0.978 -15.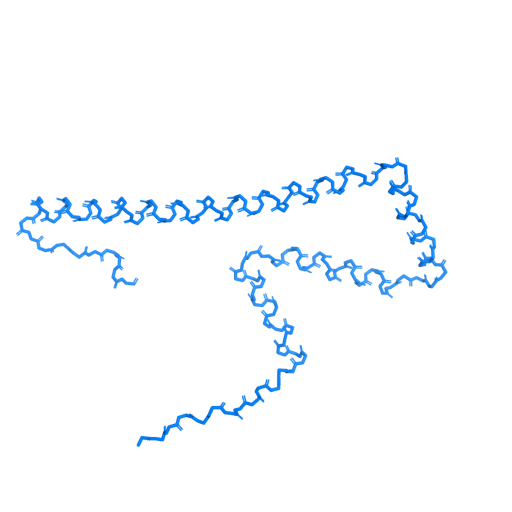448 1.00 89.06 92 HIS A C 1
ATOM 732 O O . HIS A 1 92 ? 14.148 -1.249 -16.321 1.00 89.06 92 HIS A O 1
ATOM 738 N N . SER A 1 93 ? 12.110 -1.506 -15.435 1.00 88.25 93 SER A N 1
ATOM 739 C CA . SER A 1 93 ? 11.668 -2.425 -16.491 1.00 88.25 93 SER A CA 1
ATOM 740 C C . SER A 1 93 ? 11.739 -1.783 -17.878 1.00 88.25 93 SER A C 1
ATOM 742 O O . SER A 1 93 ? 12.199 -2.433 -18.811 1.00 88.25 93 SER A O 1
ATOM 744 N N . PHE A 1 94 ? 11.353 -0.509 -18.002 1.00 90.38 94 PHE A N 1
ATOM 745 C CA . PHE A 1 94 ? 11.484 0.245 -19.252 1.00 90.38 94 PHE A CA 1
ATOM 746 C C . PHE A 1 94 ? 12.942 0.361 -19.702 1.00 90.38 94 PHE A C 1
ATOM 748 O O . PHE A 1 94 ? 13.266 0.106 -20.860 1.00 90.38 94 PHE A O 1
ATOM 755 N N . GLU A 1 95 ? 13.828 0.708 -18.773 1.00 89.25 95 GLU A N 1
ATOM 756 C CA . GLU A 1 95 ? 15.243 0.905 -19.064 1.00 89.25 95 GLU A CA 1
ATOM 757 C C . GLU A 1 95 ? 15.947 -0.414 -19.408 1.00 89.25 95 GLU A C 1
ATOM 759 O O . GLU A 1 95 ? 16.709 -0.481 -20.369 1.00 89.25 95 GLU A O 1
ATOM 764 N N . TYR A 1 96 ? 15.631 -1.500 -18.698 1.00 87.00 96 TYR A N 1
ATOM 765 C CA . TYR A 1 96 ? 16.115 -2.840 -19.030 1.00 87.00 96 TYR A CA 1
ATOM 766 C C . TYR A 1 96 ? 15.673 -3.275 -20.425 1.00 87.00 96 TYR A C 1
ATOM 768 O O . TYR A 1 96 ? 16.466 -3.865 -21.155 1.00 87.00 96 TYR A O 1
ATOM 776 N N . GLN A 1 97 ? 14.438 -2.959 -20.818 1.00 87.75 97 GLN A N 1
ATOM 777 C CA . GLN A 1 97 ? 13.926 -3.284 -22.145 1.00 87.75 97 GLN A CA 1
ATOM 778 C C . GLN A 1 97 ? 14.629 -2.465 -23.239 1.00 87.75 97 GLN A C 1
ATOM 780 O O . GLN A 1 97 ? 15.000 -3.014 -24.276 1.00 87.75 97 GLN A O 1
ATOM 785 N N . ARG A 1 98 ? 14.900 -1.176 -22.984 1.00 89.94 98 ARG A N 1
ATOM 786 C CA . ARG A 1 98 ? 15.696 -0.317 -23.876 1.00 89.94 98 ARG A CA 1
ATOM 787 C C . ARG A 1 98 ? 17.110 -0.867 -24.064 1.00 89.94 98 ARG A C 1
ATOM 789 O O . ARG A 1 98 ? 17.541 -1.077 -25.196 1.00 89.94 98 ARG A O 1
ATOM 796 N N . ILE A 1 99 ? 17.805 -1.152 -22.962 1.00 88.94 99 ILE A N 1
ATOM 797 C CA . ILE A 1 99 ? 19.170 -1.693 -22.974 1.00 88.94 99 ILE A CA 1
ATOM 798 C C . ILE A 1 99 ? 19.203 -3.065 -23.659 1.00 88.94 99 ILE A C 1
ATOM 800 O O . ILE A 1 99 ? 20.101 -3.333 -24.455 1.00 88.94 99 ILE A O 1
ATOM 804 N N . GLY A 1 100 ? 18.221 -3.931 -23.390 1.00 86.50 100 GLY A N 1
ATOM 805 C CA . GLY A 1 100 ? 18.085 -5.234 -24.042 1.00 86.50 100 GLY A CA 1
ATOM 806 C C . GLY A 1 100 ? 17.927 -5.113 -25.559 1.00 86.50 100 GLY A C 1
ATOM 807 O O . GLY A 1 100 ? 18.610 -5.818 -26.308 1.00 86.50 100 GLY A O 1
ATOM 808 N N . GLY A 1 101 ? 17.108 -4.162 -26.017 1.00 84.81 101 GLY A N 1
ATOM 809 C CA . GLY A 1 101 ? 16.923 -3.861 -27.435 1.00 84.81 101 GLY A CA 1
ATOM 810 C C . GLY A 1 101 ? 18.191 -3.326 -28.105 1.00 84.81 101 GLY A C 1
ATOM 811 O O . GLY A 1 101 ? 18.579 -3.816 -29.166 1.00 84.81 101 GLY A O 1
ATOM 812 N N . GLU A 1 102 ? 18.879 -2.374 -27.474 1.00 87.88 102 GLU A N 1
ATOM 813 C CA . GLU A 1 102 ? 20.141 -1.819 -27.986 1.00 87.88 102 GLU A CA 1
ATOM 814 C C . GLU A 1 102 ? 21.244 -2.876 -28.051 1.00 87.88 102 GLU A C 1
ATOM 816 O O . GLU A 1 102 ? 21.912 -3.015 -29.077 1.00 87.88 102 GLU A O 1
ATOM 821 N N . LYS A 1 103 ? 21.383 -3.688 -26.997 1.00 85.56 103 LYS A N 1
ATOM 822 C CA . LYS A 1 103 ? 22.335 -4.800 -26.964 1.00 85.56 103 LYS A CA 1
ATOM 823 C C . LYS A 1 103 ? 22.036 -5.813 -28.066 1.00 85.56 103 LYS A C 1
ATOM 825 O O . LYS A 1 103 ? 22.948 -6.205 -28.788 1.00 85.56 103 LYS A O 1
ATOM 830 N N . SER A 1 104 ? 20.772 -6.199 -28.231 1.00 84.06 104 SER A N 1
ATOM 831 C CA . SER A 1 104 ? 20.352 -7.146 -29.271 1.00 84.06 104 SER A CA 1
ATOM 832 C C . SER A 1 104 ? 20.599 -6.599 -30.677 1.00 84.06 104 SER A C 1
ATOM 834 O O . SER A 1 104 ? 21.021 -7.341 -31.562 1.00 84.06 104 SER A O 1
ATOM 836 N N . LYS A 1 105 ? 20.380 -5.296 -30.896 1.00 83.69 105 LYS A N 1
ATOM 837 C CA . LYS A 1 105 ? 20.671 -4.626 -32.169 1.00 83.69 105 LYS A CA 1
ATOM 838 C C . LYS A 1 105 ? 22.167 -4.657 -32.487 1.00 83.69 105 LYS A C 1
ATOM 840 O O . LYS A 1 105 ? 22.538 -5.135 -33.554 1.00 83.69 105 LYS A O 1
ATOM 845 N N . LEU A 1 106 ? 23.016 -4.238 -31.548 1.00 85.38 106 LEU A N 1
ATOM 846 C CA . LEU A 1 106 ? 24.474 -4.247 -31.721 1.00 85.38 106 LEU A CA 1
ATOM 847 C C . LEU A 1 106 ? 25.021 -5.667 -31.922 1.00 85.38 106 LEU A C 1
ATOM 849 O O . LEU A 1 106 ? 25.897 -5.886 -32.756 1.00 85.38 106 LEU A O 1
ATOM 853 N N . GLN A 1 107 ? 24.474 -6.654 -31.206 1.00 82.94 107 GLN A N 1
ATOM 854 C CA . GLN A 1 107 ? 24.841 -8.059 -31.386 1.00 82.94 107 GLN A CA 1
ATOM 855 C C . GLN A 1 107 ? 24.472 -8.580 -32.775 1.00 82.94 107 GLN A C 1
ATOM 857 O O . GLN A 1 107 ? 25.260 -9.315 -33.357 1.00 82.94 107 GLN A O 1
ATOM 862 N N . ARG A 1 108 ? 23.321 -8.187 -33.335 1.00 78.25 108 ARG A N 1
ATOM 863 C CA . ARG A 1 108 ? 22.939 -8.536 -34.715 1.00 78.25 108 ARG A CA 1
ATOM 864 C C . ARG A 1 108 ? 23.778 -7.814 -35.765 1.00 78.25 108 ARG A C 1
ATOM 866 O O . ARG A 1 108 ? 24.043 -8.390 -36.808 1.00 78.25 108 ARG A O 1
ATOM 873 N N . GLU A 1 109 ? 24.189 -6.576 -35.509 1.00 81.44 109 GLU A N 1
ATOM 874 C CA . GLU A 1 109 ? 25.067 -5.830 -36.420 1.00 81.44 109 GLU A CA 1
ATOM 875 C C . GLU A 1 109 ? 26.480 -6.436 -36.473 1.00 81.44 109 GLU A C 1
ATOM 877 O O . GLU A 1 109 ? 27.101 -6.468 -37.533 1.00 81.44 109 GLU A O 1
ATOM 882 N N . GLN A 1 110 ? 26.979 -6.963 -35.349 1.00 80.38 110 GLN A N 1
ATOM 883 C CA . GLN A 1 110 ? 28.284 -7.630 -35.286 1.00 80.38 110 GLN A CA 1
ATOM 884 C C . GLN A 1 110 ? 28.233 -9.106 -35.705 1.00 80.38 110 GLN A C 1
ATOM 886 O O . GLN A 1 110 ? 29.186 -9.620 -36.297 1.00 80.38 110 GLN A O 1
ATOM 891 N N . ALA A 1 111 ? 27.139 -9.809 -35.411 1.00 76.25 111 ALA A N 1
ATOM 892 C CA . ALA A 1 111 ? 26.966 -11.202 -35.790 1.00 76.25 111 ALA A CA 1
ATOM 893 C C . ALA A 1 111 ? 26.491 -11.300 -37.244 1.00 76.25 111 ALA A C 1
ATOM 895 O O . ALA A 1 111 ? 25.355 -10.984 -37.573 1.00 76.25 111 ALA A O 1
ATOM 896 N N . LYS A 1 112 ? 27.333 -11.848 -38.125 1.00 69.31 112 LYS A N 1
ATOM 897 C CA . LYS A 1 112 ? 26.990 -12.151 -39.531 1.00 69.31 112 LYS A CA 1
ATOM 898 C C . LYS A 1 112 ? 25.929 -13.262 -39.694 1.00 69.31 112 LYS A C 1
ATOM 900 O O . LYS A 1 112 ? 25.738 -13.767 -40.795 1.00 69.31 112 LYS A O 1
ATOM 905 N N . VAL A 1 113 ? 25.280 -13.681 -38.606 1.00 69.12 113 VAL A N 1
ATOM 906 C CA . VAL A 1 113 ? 24.327 -14.795 -38.528 1.00 69.12 113 VAL A CA 1
ATOM 907 C C . VAL A 1 113 ? 23.137 -14.344 -37.673 1.00 69.12 113 VAL A C 1
ATOM 909 O O . VAL A 1 113 ? 23.356 -13.699 -36.644 1.00 69.12 113 VAL A O 1
ATOM 912 N N . PRO A 1 114 ? 21.883 -14.653 -38.053 1.00 63.66 114 PRO A N 1
ATOM 913 C CA . PRO A 1 114 ? 20.719 -14.265 -37.265 1.00 63.66 114 PRO A CA 1
ATOM 914 C C . PRO A 1 114 ? 20.743 -14.917 -35.875 1.00 63.66 114 PRO A C 1
ATOM 916 O O . PRO A 1 114 ? 20.713 -16.140 -35.747 1.00 63.66 114 PRO A O 1
ATOM 919 N N . LEU A 1 115 ? 20.774 -14.087 -34.831 1.00 69.56 115 LEU A N 1
ATOM 920 C CA . LEU A 1 115 ? 20.648 -14.512 -33.436 1.00 69.56 115 LEU A CA 1
ATOM 921 C C . LEU A 1 115 ? 19.189 -14.377 -32.977 1.00 69.56 115 LEU A C 1
ATOM 923 O O . LEU A 1 115 ? 18.553 -13.337 -33.185 1.00 69.56 115 LEU A O 1
ATOM 927 N N . GLY A 1 116 ? 18.666 -15.425 -32.335 1.00 62.69 116 GLY A N 1
ATOM 928 C CA . GLY A 1 116 ? 17.356 -15.396 -31.682 1.00 62.69 116 GLY A CA 1
ATOM 929 C C . GLY A 1 116 ? 17.349 -14.419 -30.503 1.00 62.69 116 GLY A C 1
ATOM 930 O O . GLY A 1 116 ? 18.328 -14.339 -29.765 1.00 62.69 116 GLY A O 1
ATOM 931 N N . SER A 1 117 ? 16.25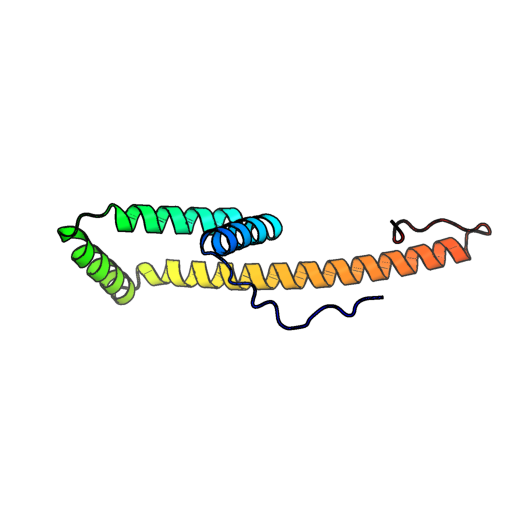9 -13.663 -30.335 1.00 63.28 117 SER A N 1
ATOM 932 C CA . SER A 1 117 ? 16.065 -12.820 -29.147 1.00 63.28 117 SER A CA 1
ATOM 933 C C . SER A 1 117 ? 15.307 -13.594 -28.070 1.00 63.28 117 SER A C 1
ATOM 935 O O . SER A 1 117 ? 14.355 -14.316 -28.369 1.00 63.28 117 SER A O 1
ATOM 937 N N . SER A 1 118 ? 15.703 -13.410 -26.812 1.00 64.62 118 SER A N 1
ATOM 938 C CA . SER A 1 118 ? 14.947 -13.878 -25.647 1.00 64.62 118 SER A CA 1
ATOM 939 C C . SER A 1 118 ? 13.653 -13.090 -25.411 1.00 64.62 118 SER A C 1
ATOM 941 O O . S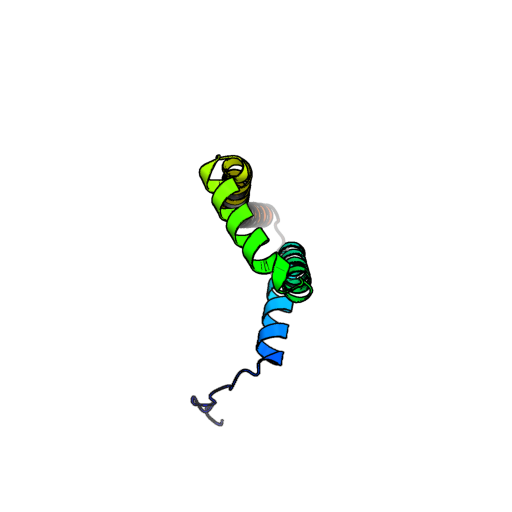ER A 1 118 ? 12.841 -13.519 -24.605 1.00 64.62 118 SER A O 1
ATOM 943 N N . ASP A 1 119 ? 13.438 -11.973 -26.114 1.00 58.91 119 ASP A N 1
ATOM 944 C CA . ASP A 1 119 ? 12.238 -11.132 -25.967 1.00 58.91 119 ASP A CA 1
ATOM 945 C C . ASP A 1 119 ? 10.985 -11.713 -26.658 1.00 58.91 119 ASP A C 1
ATOM 947 O O . ASP A 1 119 ? 9.907 -11.130 -26.569 1.00 58.91 119 ASP A O 1
ATOM 951 N N . THR A 1 120 ? 11.122 -12.826 -27.391 1.00 52.12 120 THR A N 1
ATOM 952 C CA . THR A 1 120 ? 10.057 -13.428 -28.225 1.00 52.12 120 THR A CA 1
ATOM 953 C C . THR A 1 120 ? 9.414 -14.700 -27.658 1.00 52.12 120 THR A C 1
ATOM 955 O O . THR A 1 120 ? 8.673 -15.357 -28.387 1.00 52.12 120 THR A O 1
ATOM 958 N N . TYR A 1 121 ? 9.658 -15.042 -26.389 1.00 42.44 121 TYR A N 1
ATOM 959 C CA . TYR A 1 121 ? 9.008 -16.172 -25.708 1.00 42.44 121 TYR A CA 1
ATOM 960 C C . TYR A 1 121 ? 8.093 -15.719 -24.571 1.00 42.44 121 TYR A C 1
ATOM 962 O O . TYR A 1 121 ? 8.491 -14.797 -23.825 1.00 42.44 121 TYR A O 1
#

Radius of gyration: 25.46 Å; chains: 1; bounding box: 54×31×66 Å

Secondary structure (DSSP, 8-state):
-PPPPS-------HHHHHHHHHHHHHHTT-HHHHHHHHHHHHHHHTS-HHHHHHHHHHHHHHHHTTTTHHHHHHHHHHHHHHHHHHHHHHHHHHHHHHHHHHHHHHHHHH-SSPPPPGGG-

Foldseek 3Di:
DDDDDPDDPPPQDPVNVVVVVCVVCVVVVNNVVVVVVVVVVVVLVPDDPVCNVVVVVVVVVCVVVCVCVVVVVVVVVVVVVVVVVVVVVVVVVVVVVVVLVVVQVVCPVPDPDDDDRPVPD